Protein AF-V9QGU8-F1 (afdb_monomer_lite)

Structure (mmCIF, N/CA/C/O backbone):
data_AF-V9QGU8-F1
#
_entry.id   AF-V9QGU8-F1
#
loop_
_atom_site.group_PDB
_atom_site.id
_atom_site.type_symbol
_atom_site.label_atom_id
_atom_site.label_alt_id
_atom_site.label_comp_id
_atom_site.label_asym_id
_atom_site.label_entity_id
_atom_site.label_seq_id
_atom_site.pdbx_PDB_ins_code
_atom_site.Cartn_x
_atom_site.Cartn_y
_atom_site.Cartn_z
_atom_site.occupancy
_atom_site.B_iso_or_equiv
_atom_site.auth_seq_id
_atom_site.auth_comp_id
_atom_site.auth_asym_id
_atom_site.auth_atom_id
_atom_site.pdbx_PDB_model_num
ATOM 1 N N . MET A 1 1 ? 27.920 3.030 -13.526 1.00 93.81 1 MET A N 1
ATOM 2 C CA . MET A 1 1 ? 26.796 2.573 -12.673 1.00 93.81 1 MET A CA 1
ATOM 3 C C . MET A 1 1 ? 25.903 1.554 -13.378 1.00 93.81 1 MET A C 1
ATOM 5 O O . MET A 1 1 ? 25.750 0.477 -12.832 1.00 93.81 1 MET A O 1
ATOM 9 N N . ALA A 1 2 ? 25.379 1.822 -14.584 1.00 97.81 2 ALA A N 1
ATOM 10 C CA . ALA A 1 2 ? 24.439 0.921 -15.279 1.00 97.81 2 ALA A CA 1
ATOM 11 C C . ALA A 1 2 ? 24.881 -0.557 -15.369 1.00 97.81 2 ALA A C 1
ATOM 13 O O . ALA A 1 2 ? 24.090 -1.441 -15.065 1.00 97.81 2 ALA A O 1
ATOM 14 N N . ALA A 1 3 ? 26.149 -0.833 -15.703 1.00 98.00 3 ALA A N 1
ATOM 15 C CA . ALA A 1 3 ? 26.667 -2.204 -15.772 1.00 98.00 3 ALA A CA 1
ATOM 16 C C . ALA A 1 3 ? 26.534 -2.977 -14.444 1.00 98.00 3 ALA A C 1
ATOM 18 O O . ALA A 1 3 ? 26.223 -4.161 -14.465 1.00 98.00 3 ALA A O 1
ATOM 19 N N . LEU A 1 4 ? 26.692 -2.299 -13.299 1.00 98.50 4 LEU A N 1
ATOM 20 C CA . LEU A 1 4 ? 26.530 -2.900 -11.968 1.00 98.50 4 LEU A CA 1
ATOM 21 C C . LEU A 1 4 ? 25.063 -3.223 -11.644 1.00 98.50 4 LEU A C 1
ATOM 23 O O . LEU A 1 4 ? 24.795 -4.091 -10.825 1.00 98.50 4 LEU A O 1
ATOM 27 N N . LEU A 1 5 ? 24.115 -2.529 -12.282 1.00 98.31 5 LEU A N 1
ATOM 28 C CA . LEU A 1 5 ? 22.675 -2.687 -12.054 1.00 98.31 5 LEU A CA 1
ATOM 29 C C . LEU A 1 5 ? 21.995 -3.586 -13.094 1.00 98.31 5 LEU A C 1
ATOM 31 O O . LEU A 1 5 ? 20.795 -3.820 -12.993 1.00 98.31 5 LEU A O 1
ATOM 35 N N . LYS A 1 6 ? 22.741 -4.093 -14.086 1.00 98.19 6 LYS A N 1
ATOM 36 C CA . LYS A 1 6 ? 22.209 -4.888 -15.204 1.00 98.19 6 LYS A CA 1
ATOM 37 C C . LYS A 1 6 ? 21.316 -6.034 -14.727 1.00 98.19 6 LYS A C 1
ATOM 39 O O . LYS A 1 6 ? 20.219 -6.213 -15.247 1.00 98.19 6 LYS A O 1
ATOM 44 N N . ASP A 1 7 ? 21.800 -6.818 -13.769 1.00 98.38 7 ASP A N 1
ATOM 45 C CA . ASP A 1 7 ? 21.056 -7.972 -13.265 1.00 98.38 7 ASP A CA 1
ATOM 46 C C . ASP A 1 7 ? 20.055 -7.572 -12.180 1.00 98.38 7 ASP A C 1
ATOM 48 O O . ASP A 1 7 ? 18.951 -8.104 -12.155 1.00 98.38 7 ASP A O 1
ATOM 52 N N . ALA A 1 8 ? 20.392 -6.567 -11.367 1.00 98.38 8 ALA A N 1
ATOM 53 C CA . ALA A 1 8 ? 19.524 -6.045 -10.314 1.00 98.38 8 ALA A CA 1
ATOM 54 C C . ALA A 1 8 ? 18.240 -5.379 -10.836 1.00 98.38 8 ALA A C 1
ATOM 56 O O . ALA A 1 8 ? 17.294 -5.248 -10.074 1.00 98.38 8 ALA A O 1
ATOM 57 N N . LEU A 1 9 ? 18.200 -4.946 -12.103 1.00 98.06 9 LEU A N 1
ATOM 58 C CA . LEU A 1 9 ? 17.018 -4.331 -12.721 1.00 98.06 9 LEU A CA 1
ATOM 59 C C . LEU A 1 9 ? 15.924 -5.354 -13.093 1.00 98.06 9 LEU A C 1
ATOM 61 O O . LEU A 1 9 ? 14.803 -4.962 -13.428 1.00 98.06 9 LEU A O 1
ATOM 65 N N . LYS A 1 10 ? 16.247 -6.653 -13.086 1.00 98.44 10 LYS A N 1
ATOM 66 C CA . LYS A 1 10 ? 15.307 -7.726 -13.430 1.00 98.44 10 LYS A CA 1
ATOM 67 C C . LYS A 1 10 ? 14.388 -8.008 -12.227 1.00 98.44 10 LYS A C 1
ATOM 69 O O . LYS A 1 10 ? 14.904 -8.297 -11.149 1.00 98.44 10 LYS A O 1
ATOM 74 N N . PRO A 1 11 ? 13.048 -7.962 -12.380 1.00 98.44 11 PRO A N 1
ATOM 75 C CA . PRO A 1 11 ? 12.125 -8.312 -11.299 1.00 98.44 11 PRO A CA 1
ATOM 76 C C . PRO A 1 11 ? 12.343 -9.734 -10.763 1.00 98.44 11 PRO A C 1
ATOM 78 O O . PRO A 1 11 ? 12.525 -10.669 -11.540 1.00 98.44 11 PRO A O 1
ATOM 81 N N . ASN A 1 12 ? 12.286 -9.902 -9.439 1.00 98.62 12 ASN A N 1
ATOM 82 C CA . ASN A 1 12 ? 12.457 -11.204 -8.791 1.00 98.62 12 ASN A CA 1
ATOM 83 C C . ASN A 1 12 ? 11.100 -11.896 -8.649 1.00 98.62 12 ASN A C 1
ATOM 85 O O . ASN A 1 12 ? 10.227 -11.381 -7.947 1.00 98.62 12 ASN A O 1
ATOM 89 N N . LEU A 1 13 ? 10.929 -13.045 -9.305 1.00 98.38 13 LEU A N 1
ATOM 90 C CA . LEU A 1 13 ? 9.730 -13.873 -9.191 1.00 98.38 13 LEU A CA 1
ATOM 91 C C . LEU A 1 13 ? 9.826 -14.794 -7.971 1.00 98.38 13 LEU A C 1
ATOM 93 O O . LEU A 1 13 ? 10.798 -15.534 -7.816 1.00 98.38 13 LEU A O 1
ATOM 97 N N . VAL A 1 14 ? 8.790 -14.771 -7.143 1.00 98.50 14 VAL A N 1
ATOM 98 C CA . VAL A 1 14 ? 8.568 -15.678 -6.012 1.00 98.50 14 VAL A CA 1
ATOM 99 C C . VAL A 1 14 ? 7.100 -16.125 -6.003 1.00 98.50 14 VAL A C 1
ATOM 101 O O . VAL A 1 14 ? 6.359 -15.853 -6.949 1.00 98.50 14 VAL A O 1
ATOM 104 N N . GLN A 1 15 ? 6.665 -16.817 -4.949 1.00 98.31 15 GLN A N 1
ATOM 105 C CA . GLN A 1 15 ? 5.275 -17.241 -4.777 1.00 98.31 15 GLN A CA 1
ATOM 106 C C . GLN A 1 15 ? 4.774 -16.981 -3.352 1.00 98.31 15 GLN A C 1
ATOM 108 O O . GLN A 1 15 ? 5.568 -16.912 -2.411 1.00 98.31 15 GLN A O 1
ATOM 113 N N . THR A 1 16 ? 3.456 -16.848 -3.206 1.00 98.38 16 THR A N 1
ATOM 114 C CA . THR A 1 16 ? 2.769 -16.843 -1.903 1.00 98.38 16 THR A CA 1
ATOM 115 C C . THR A 1 16 ? 2.717 -18.255 -1.298 1.00 98.38 16 THR A C 1
ATOM 117 O O . THR A 1 16 ? 3.118 -19.226 -1.939 1.00 98.38 16 THR A O 1
ATOM 120 N N . LEU A 1 17 ? 2.182 -18.394 -0.076 1.00 98.62 17 LEU A N 1
ATOM 121 C CA . LEU A 1 17 ? 1.981 -19.703 0.568 1.00 98.62 17 LEU A CA 1
ATOM 122 C C . LEU A 1 17 ? 1.077 -20.649 -0.242 1.0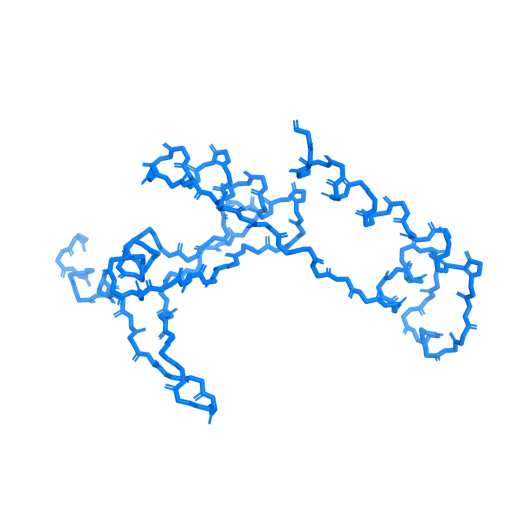0 98.62 17 LEU A C 1
ATOM 124 O O . LEU A 1 17 ? 1.190 -21.862 -0.101 1.00 98.62 17 LEU A O 1
ATOM 128 N N . GLU A 1 18 ? 0.210 -20.100 -1.095 1.00 98.31 18 GLU A N 1
ATOM 129 C CA . GLU A 1 18 ? -0.756 -20.846 -1.913 1.00 98.31 18 GLU A CA 1
ATOM 130 C C . GLU A 1 18 ? -0.310 -20.980 -3.380 1.00 98.31 18 GLU A C 1
ATOM 132 O O . GLU A 1 18 ? -1.091 -21.364 -4.245 1.00 98.31 18 GLU A O 1
ATOM 137 N N . GLY A 1 19 ? 0.950 -20.658 -3.691 1.00 97.31 19 GLY A N 1
ATOM 138 C CA . GLY A 1 19 ? 1.503 -20.811 -5.039 1.00 97.31 19 GLY A CA 1
ATOM 139 C C . GLY A 1 19 ? 1.179 -19.678 -6.016 1.00 97.31 19 GLY A C 1
ATOM 140 O O . GLY A 1 19 ? 1.644 -19.714 -7.154 1.00 97.31 19 GLY A O 1
ATOM 141 N N . THR A 1 20 ? 0.451 -18.639 -5.595 1.00 97.06 20 THR A N 1
ATOM 142 C CA . THR A 1 20 ? 0.205 -17.450 -6.431 1.00 97.06 20 THR A CA 1
ATOM 143 C C . THR A 1 20 ? 1.524 -16.730 -6.745 1.00 97.06 20 THR A C 1
ATOM 145 O O . THR A 1 20 ? 2.258 -16.415 -5.801 1.00 97.06 20 THR A O 1
ATOM 148 N N . PRO A 1 21 ? 1.837 -16.435 -8.021 1.00 97.38 21 PRO A N 1
ATOM 149 C CA . PRO A 1 21 ? 3.041 -15.698 -8.403 1.00 97.38 21 PRO A CA 1
ATOM 150 C C . PRO A 1 21 ? 3.103 -14.293 -7.788 1.00 97.38 21 PRO A C 1
ATOM 152 O O . PRO A 1 21 ? 2.100 -13.584 -7.750 1.00 97.38 21 PRO A O 1
ATOM 155 N N . ALA A 1 22 ? 4.290 -13.858 -7.359 1.00 98.19 22 ALA A N 1
ATOM 156 C CA . ALA A 1 22 ? 4.516 -12.510 -6.837 1.00 98.19 22 ALA A CA 1
ATOM 157 C C . ALA A 1 22 ? 5.875 -11.950 -7.278 1.00 98.19 22 ALA A C 1
ATOM 159 O O . ALA A 1 22 ? 6.887 -12.651 -7.248 1.00 98.19 22 ALA A O 1
ATOM 160 N N . PHE A 1 23 ? 5.916 -10.668 -7.649 1.00 98.56 23 PHE A N 1
ATOM 161 C CA . PHE A 1 23 ? 7.168 -9.957 -7.916 1.00 98.56 23 PHE A CA 1
ATOM 162 C C . PHE A 1 23 ? 7.597 -9.118 -6.710 1.00 98.56 23 PHE A C 1
ATOM 164 O O . PHE A 1 23 ? 6.835 -8.273 -6.244 1.00 98.56 23 PHE A O 1
ATOM 171 N N . ILE A 1 24 ? 8.849 -9.274 -6.269 1.00 98.69 24 ILE A N 1
ATOM 172 C CA . ILE A 1 24 ? 9.462 -8.429 -5.227 1.00 98.69 24 ILE A CA 1
ATOM 173 C C . ILE A 1 24 ? 10.619 -7.647 -5.844 1.00 98.69 24 ILE A C 1
ATOM 175 O O . ILE A 1 24 ? 11.672 -8.210 -6.155 1.00 98.69 24 ILE A O 1
ATOM 179 N N . HIS A 1 25 ? 10.432 -6.344 -6.063 1.00 98.75 25 HIS A N 1
ATOM 180 C CA . HIS A 1 25 ? 11.445 -5.540 -6.742 1.00 98.75 25 HIS A CA 1
ATOM 181 C C . HIS A 1 25 ? 11.299 -4.027 -6.512 1.00 98.75 25 HIS A C 1
ATOM 183 O O . HIS A 1 25 ? 10.242 -3.438 -6.746 1.00 98.75 25 HIS A O 1
ATOM 189 N N . GLY A 1 26 ? 12.407 -3.373 -6.161 1.00 98.25 26 GLY A N 1
ATOM 190 C CA . GLY A 1 26 ? 12.424 -1.980 -5.711 1.00 98.25 26 GLY A CA 1
ATOM 191 C C . GLY A 1 26 ? 12.107 -1.849 -4.218 1.00 98.25 26 GLY A C 1
ATOM 192 O O . GLY A 1 26 ? 11.745 -2.817 -3.559 1.00 98.25 26 GLY A O 1
ATOM 193 N N . GLY A 1 27 ? 12.283 -0.643 -3.686 1.00 97.88 27 GLY A N 1
ATOM 194 C CA . GLY A 1 27 ? 12.024 -0.337 -2.277 1.00 97.88 27 GLY A CA 1
ATOM 195 C C . GLY A 1 27 ? 12.485 1.066 -1.871 1.00 97.88 27 GLY A C 1
ATOM 196 O O . GLY A 1 27 ? 13.287 1.188 -0.947 1.00 97.88 27 GLY A O 1
ATOM 197 N N . PRO A 1 28 ? 12.072 2.133 -2.583 1.00 98.19 28 PRO A N 1
ATOM 198 C CA . PRO A 1 28 ? 12.371 3.493 -2.161 1.00 98.19 28 PRO A CA 1
ATOM 199 C C . PRO A 1 28 ? 11.539 3.873 -0.929 1.00 98.19 28 PRO A C 1
ATOM 201 O O . PRO A 1 28 ? 10.466 3.326 -0.683 1.00 98.19 28 PRO A O 1
ATOM 204 N N . PHE A 1 29 ? 11.996 4.876 -0.183 1.00 98.06 29 PHE A N 1
ATOM 205 C CA . PHE A 1 29 ? 11.190 5.465 0.885 1.00 98.06 29 PHE A CA 1
ATOM 206 C C . PHE A 1 29 ? 9.909 6.120 0.347 1.00 98.06 29 PHE A C 1
ATOM 208 O O . PHE A 1 29 ? 9.855 6.569 -0.796 1.00 98.06 29 PHE A O 1
ATOM 215 N N . ALA A 1 30 ? 8.892 6.224 1.201 1.00 97.69 30 ALA A N 1
ATOM 216 C CA . ALA A 1 30 ? 7.621 6.880 0.889 1.00 97.69 30 ALA A CA 1
ATOM 217 C C . ALA A 1 30 ? 7.534 8.332 1.410 1.00 97.69 30 ALA A C 1
ATOM 219 O O . ALA A 1 30 ? 6.565 9.034 1.135 1.00 97.69 30 ALA A O 1
ATOM 220 N N . ASN A 1 31 ? 8.547 8.817 2.145 1.00 95.56 31 ASN A N 1
ATOM 221 C CA . ASN A 1 31 ? 8.642 10.215 2.585 1.00 95.56 31 ASN A CA 1
ATOM 222 C C . ASN A 1 31 ? 9.454 11.060 1.584 1.00 95.56 31 ASN A C 1
ATOM 224 O O . ASN A 1 31 ? 8.886 11.944 0.951 1.00 95.56 31 ASN A O 1
ATOM 228 N N . ILE A 1 32 ? 10.736 10.737 1.377 1.00 97.81 32 ILE A N 1
ATOM 229 C CA . ILE A 1 32 ? 11.661 11.438 0.463 1.00 97.81 32 ILE A CA 1
ATOM 230 C C . ILE A 1 32 ? 11.630 10.909 -0.983 1.00 97.81 32 ILE A C 1
ATOM 232 O O . ILE A 1 32 ? 12.340 11.416 -1.845 1.00 97.81 32 ILE A O 1
ATOM 236 N N . ALA A 1 33 ? 10.842 9.866 -1.247 1.00 98.38 33 ALA A N 1
ATOM 237 C CA . ALA A 1 33 ? 10.593 9.311 -2.573 1.00 98.38 33 ALA A CA 1
ATOM 238 C C . ALA A 1 33 ? 9.130 8.823 -2.661 1.00 98.38 33 ALA A C 1
ATOM 240 O O . ALA A 1 33 ? 8.312 9.143 -1.795 1.00 98.38 33 ALA A O 1
ATOM 241 N N . HIS A 1 34 ? 8.784 8.098 -3.728 1.00 97.88 34 HIS A N 1
ATOM 242 C CA . HIS A 1 34 ? 7.399 7.744 -4.066 1.00 97.88 34 HIS A CA 1
ATOM 243 C C . HIS A 1 34 ? 6.898 6.428 -3.445 1.00 97.88 34 HIS A C 1
ATOM 245 O O . HIS A 1 34 ? 5.740 6.083 -3.627 1.00 97.88 34 HIS A O 1
ATOM 251 N N . GLY A 1 35 ? 7.738 5.677 -2.723 1.00 98.38 35 GLY A N 1
ATOM 252 C CA . GLY A 1 35 ? 7.271 4.563 -1.890 1.00 98.38 35 GLY A CA 1
ATOM 253 C C . GLY A 1 35 ? 6.642 3.365 -2.606 1.00 98.38 35 GLY A C 1
ATOM 254 O O . GLY A 1 35 ? 5.840 2.675 -1.987 1.00 98.38 35 GLY A O 1
ATOM 255 N N . CYS A 1 36 ? 6.959 3.121 -3.881 1.00 98.69 36 CYS A N 1
ATOM 256 C CA . CYS A 1 36 ? 6.374 2.028 -4.665 1.00 98.69 36 CYS A CA 1
ATOM 257 C C . CYS A 1 36 ? 7.430 1.012 -5.126 1.00 98.69 36 CYS A C 1
ATOM 259 O O . CYS A 1 36 ? 8.607 1.344 -5.292 1.00 98.69 36 CYS A O 1
ATOM 261 N N . ASN A 1 37 ? 6.995 -0.209 -5.444 1.00 98.75 37 ASN A N 1
ATOM 262 C CA . ASN A 1 37 ? 7.794 -1.158 -6.225 1.00 98.75 37 ASN A CA 1
ATOM 263 C C . ASN A 1 37 ? 8.086 -0.611 -7.640 1.00 98.75 37 ASN A C 1
ATOM 265 O O . ASN A 1 37 ? 7.432 0.325 -8.122 1.00 98.75 37 ASN A O 1
ATOM 269 N N . SER A 1 38 ? 9.049 -1.218 -8.342 1.00 98.69 38 SER A N 1
ATOM 270 C CA . SER A 1 38 ? 9.473 -0.699 -9.648 1.00 98.69 38 SER A CA 1
ATOM 271 C C . SER A 1 38 ? 8.367 -0.728 -10.710 1.00 98.69 38 SER A C 1
ATOM 273 O O . SER A 1 38 ? 7.503 -1.611 -10.750 1.00 98.69 38 SER A O 1
ATOM 275 N N . VAL A 1 39 ? 8.461 0.218 -11.648 1.00 98.56 39 VAL A N 1
ATOM 276 C CA . VAL A 1 39 ? 7.624 0.246 -12.855 1.00 98.56 39 VAL A CA 1
ATOM 277 C C . VAL A 1 39 ? 7.799 -1.032 -13.673 1.00 98.56 39 VAL A C 1
ATOM 279 O O . VAL A 1 39 ? 6.806 -1.603 -14.111 1.00 98.56 39 VAL A O 1
ATOM 282 N N . THR A 1 40 ? 9.034 -1.527 -13.820 1.00 98.19 40 THR A N 1
ATOM 283 C CA . THR A 1 40 ? 9.325 -2.767 -14.555 1.00 98.19 40 THR A CA 1
ATOM 284 C C . THR A 1 40 ? 8.539 -3.951 -14.000 1.00 98.19 40 THR A C 1
ATOM 286 O O . THR A 1 40 ? 7.931 -4.676 -14.775 1.00 98.19 40 THR A O 1
ATOM 289 N N . ALA A 1 41 ? 8.495 -4.125 -12.674 1.00 98.50 41 ALA A N 1
ATOM 290 C CA . ALA A 1 41 ? 7.759 -5.227 -12.057 1.00 98.50 41 ALA A CA 1
ATOM 291 C C . ALA A 1 41 ? 6.244 -5.078 -12.242 1.00 98.50 41 ALA A C 1
ATOM 293 O O . ALA A 1 41 ? 5.572 -6.051 -12.562 1.00 98.50 41 ALA A O 1
ATOM 294 N N . THR A 1 42 ? 5.718 -3.856 -12.102 1.00 98.31 42 THR A N 1
ATOM 295 C CA . THR A 1 42 ? 4.279 -3.587 -12.270 1.00 98.31 42 THR A CA 1
ATOM 296 C C . THR A 1 42 ? 3.831 -3.846 -13.712 1.00 98.31 42 THR A C 1
ATOM 298 O O . THR A 1 42 ? 2.881 -4.588 -13.933 1.00 98.31 42 THR A O 1
ATOM 301 N N . LYS A 1 43 ? 4.558 -3.320 -14.709 1.00 97.69 43 LYS A N 1
ATOM 302 C CA . LYS A 1 43 ? 4.248 -3.556 -16.130 1.00 97.69 43 LYS A CA 1
ATOM 303 C C . LYS A 1 43 ? 4.433 -5.013 -16.536 1.00 97.69 43 LYS A C 1
ATOM 305 O O . LYS A 1 43 ? 3.631 -5.537 -17.299 1.00 97.69 43 LYS A O 1
ATOM 310 N N . MET A 1 44 ? 5.475 -5.670 -16.025 1.00 97.62 44 MET A N 1
ATOM 311 C CA . MET A 1 44 ? 5.697 -7.092 -16.272 1.00 97.62 44 MET A CA 1
ATOM 312 C C . MET A 1 44 ? 4.541 -7.925 -15.709 1.00 97.62 44 MET A C 1
ATOM 314 O O . MET A 1 44 ? 4.029 -8.789 -16.411 1.00 97.62 44 MET A O 1
ATOM 318 N N . ALA A 1 45 ? 4.076 -7.620 -14.493 1.00 97.69 45 ALA A N 1
ATOM 319 C CA . ALA A 1 45 ? 2.890 -8.250 -13.928 1.00 97.69 45 ALA A CA 1
ATOM 320 C C . ALA A 1 45 ? 1.656 -8.021 -14.809 1.00 97.69 45 ALA A C 1
ATOM 322 O O . ALA A 1 45 ? 0.987 -8.987 -15.135 1.00 97.69 45 ALA A O 1
ATOM 323 N N . MET A 1 46 ? 1.393 -6.789 -15.261 1.00 96.81 46 MET A N 1
ATOM 324 C CA . MET A 1 46 ? 0.224 -6.487 -16.107 1.00 96.81 46 MET A CA 1
ATOM 325 C C . MET A 1 46 ? 0.270 -7.180 -17.470 1.00 96.81 46 MET A C 1
ATOM 327 O O . MET A 1 46 ? -0.768 -7.464 -18.048 1.00 96.81 46 MET A O 1
ATOM 331 N N . HIS A 1 47 ? 1.467 -7.446 -17.994 1.00 96.06 47 HIS A N 1
ATOM 332 C CA . HIS A 1 47 ? 1.628 -8.153 -19.259 1.00 96.06 47 HIS A CA 1
ATOM 333 C C . HIS A 1 47 ? 1.402 -9.667 -19.135 1.00 96.06 47 HIS A C 1
ATOM 335 O O . HIS A 1 47 ? 0.903 -10.284 -20.072 1.00 96.06 47 HIS A O 1
ATOM 341 N N . PHE A 1 48 ? 1.810 -10.272 -18.013 1.00 95.56 48 PHE A N 1
ATOM 342 C CA . PHE A 1 48 ? 1.735 -11.725 -17.809 1.00 95.56 48 PHE A CA 1
ATOM 343 C C . PHE A 1 48 ? 0.515 -12.187 -17.009 1.00 95.56 48 PHE A C 1
ATOM 345 O O . PHE A 1 48 ? 0.126 -13.347 -17.131 1.00 95.56 48 PHE A O 1
ATOM 352 N N . ALA A 1 49 ? -0.060 -11.331 -16.166 1.00 88.81 49 ALA A N 1
ATOM 353 C CA . ALA A 1 49 ? -1.276 -11.645 -15.432 1.00 88.81 49 ALA A CA 1
ATOM 354 C C . ALA A 1 49 ? -2.460 -11.709 -16.402 1.00 88.81 49 ALA A C 1
ATOM 356 O O . ALA A 1 49 ? -2.609 -10.845 -17.262 1.00 88.81 49 ALA A O 1
ATOM 357 N N . SER A 1 50 ? -3.300 -12.734 -16.257 1.00 74.62 50 SER A N 1
ATOM 358 C CA . SER A 1 50 ? -4.492 -12.916 -17.088 1.00 74.62 50 SER A CA 1
ATOM 359 C C . SER A 1 50 ? -5.619 -11.948 -16.730 1.00 74.62 50 SER A C 1
ATOM 361 O O . SER A 1 50 ? -6.339 -11.524 -17.626 1.00 74.62 50 SER A O 1
ATOM 363 N N . ASP A 1 51 ? -5.750 -11.586 -15.446 1.00 93.12 51 ASP A N 1
ATOM 364 C CA . ASP A 1 51 ? -6.949 -10.898 -14.947 1.00 93.12 51 ASP A CA 1
ATOM 365 C C . ASP A 1 51 ? -6.632 -9.680 -14.070 1.00 93.12 51 ASP A C 1
ATOM 367 O O . ASP A 1 51 ? -7.111 -8.583 -14.341 1.00 93.12 51 ASP A O 1
ATOM 371 N N . PHE A 1 52 ? -5.815 -9.844 -13.023 1.00 96.62 52 PHE A N 1
ATOM 372 C CA . PHE A 1 52 ? -5.578 -8.786 -12.037 1.00 96.62 52 PHE A CA 1
ATOM 373 C C . PHE A 1 52 ? -4.121 -8.706 -11.590 1.00 96.62 52 PHE A C 1
ATOM 375 O O . PHE A 1 52 ? -3.439 -9.717 -11.412 1.00 96.62 52 PHE A O 1
ATOM 382 N N . VAL A 1 53 ? -3.680 -7.478 -11.316 1.00 98.00 53 VAL A N 1
ATOM 383 C CA . VAL A 1 53 ? -2.412 -7.179 -10.649 1.00 98.00 53 VAL A CA 1
ATOM 384 C C . VAL A 1 53 ? -2.701 -6.359 -9.406 1.00 98.00 53 VAL A C 1
ATOM 386 O O . VAL A 1 53 ? -3.255 -5.267 -9.489 1.00 98.00 53 VAL A O 1
ATOM 389 N N . VAL A 1 54 ? -2.278 -6.867 -8.251 1.00 98.25 54 VAL A N 1
ATOM 390 C CA . VAL A 1 54 ? -2.337 -6.129 -6.987 1.00 98.25 54 VAL A CA 1
ATOM 391 C C . VAL A 1 54 ? -0.952 -5.574 -6.678 1.00 98.25 54 VAL A C 1
ATOM 393 O O . VAL A 1 54 ? 0.047 -6.291 -6.727 1.00 98.25 54 VAL A O 1
ATOM 396 N N . THR A 1 55 ? -0.890 -4.283 -6.364 1.00 98.56 55 THR A N 1
ATOM 397 C CA . THR A 1 55 ? 0.320 -3.588 -5.914 1.00 98.56 55 THR A CA 1
ATOM 398 C C . THR A 1 55 ? -0.033 -2.644 -4.771 1.00 98.56 55 THR A C 1
ATOM 400 O O . THR A 1 55 ? -1.197 -2.305 -4.575 1.00 98.56 55 THR A O 1
ATOM 403 N N . GLU A 1 56 ? 0.975 -2.196 -4.032 1.00 98.81 56 GLU A N 1
ATOM 404 C CA . GLU A 1 56 ? 0.818 -1.281 -2.903 1.00 98.81 56 GLU A CA 1
ATOM 405 C C . GLU A 1 56 ? 1.780 -0.087 -2.992 1.00 98.81 56 GLU A C 1
ATOM 407 O O . GLU A 1 56 ? 2.712 -0.066 -3.807 1.00 98.81 56 GLU A O 1
ATOM 412 N N . ALA A 1 57 ? 1.540 0.904 -2.134 1.00 98.50 57 ALA A N 1
ATOM 413 C CA . ALA A 1 57 ? 2.415 2.042 -1.895 1.00 98.50 57 ALA A CA 1
ATOM 414 C C . ALA A 1 57 ? 2.571 2.257 -0.381 1.00 98.50 57 ALA A C 1
ATOM 416 O O . ALA A 1 57 ? 1.648 1.991 0.387 1.00 98.50 57 ALA A O 1
ATOM 417 N N . GLY A 1 58 ? 3.748 2.710 0.053 1.00 97.75 58 GLY A N 1
ATOM 418 C CA . GL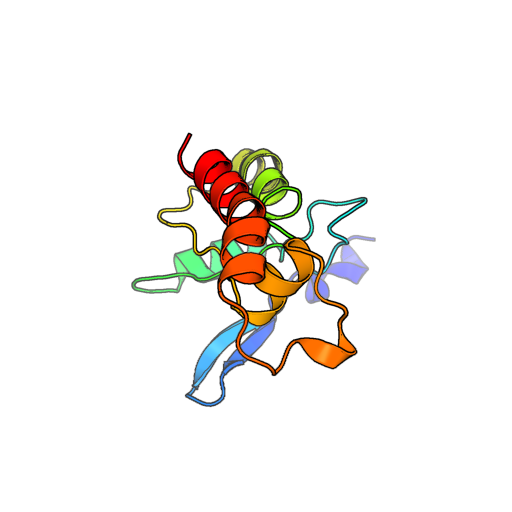Y A 1 58 ? 4.064 2.865 1.476 1.00 97.75 58 GLY A CA 1
ATOM 419 C C . GLY A 1 58 ? 3.330 4.023 2.168 1.00 97.75 58 GLY A C 1
ATOM 420 O O . GLY A 1 58 ? 3.017 5.030 1.542 1.00 97.75 58 GLY A O 1
ATOM 421 N N . PHE A 1 59 ? 3.162 3.913 3.491 1.00 98.06 59 PHE A N 1
ATOM 422 C CA . PHE A 1 59 ? 2.353 4.811 4.339 1.00 98.06 59 PHE A CA 1
ATOM 423 C C . PHE A 1 59 ? 0.849 4.789 3.996 1.00 98.06 59 PHE A C 1
ATOM 425 O O . PHE A 1 59 ? 0.343 3.773 3.530 1.00 98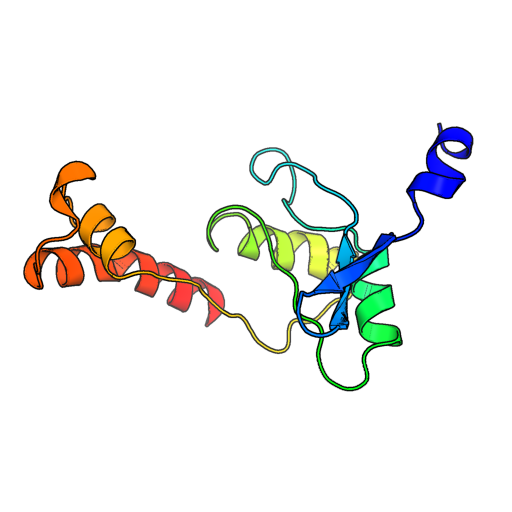.06 59 PHE A O 1
ATOM 432 N N . GLY A 1 60 ? 0.109 5.846 4.351 1.00 97.75 60 GLY A N 1
ATOM 433 C CA . GLY A 1 60 ? -1.318 5.993 4.065 1.00 97.75 60 GLY A CA 1
ATOM 434 C C . GLY A 1 60 ? -1.585 6.546 2.664 1.00 97.75 60 GLY A C 1
ATOM 435 O O . GLY A 1 60 ? -0.663 6.888 1.919 1.00 97.75 60 GLY A O 1
ATOM 436 N N . ALA A 1 61 ? -2.864 6.658 2.297 1.00 98.19 61 ALA A N 1
ATOM 437 C CA . ALA A 1 61 ? -3.264 7.167 0.983 1.00 98.19 61 ALA A CA 1
ATOM 438 C C . ALA A 1 61 ? -2.917 8.656 0.770 1.00 98.19 61 ALA A C 1
ATOM 440 O O . ALA A 1 61 ? -2.783 9.103 -0.363 1.00 98.19 61 ALA A O 1
ATOM 441 N N . ASP A 1 62 ? -2.715 9.403 1.854 1.00 97.88 62 ASP A N 1
ATOM 442 C CA . ASP A 1 62 ? -2.234 10.788 1.871 1.00 97.88 62 ASP A CA 1
ATOM 443 C C . ASP A 1 62 ? -0.777 10.958 1.409 1.00 97.88 62 ASP A C 1
ATOM 445 O O . ASP A 1 62 ? -0.373 12.069 1.081 1.00 97.88 62 ASP A O 1
ATOM 449 N N . LEU A 1 63 ? 0.012 9.879 1.385 1.00 98.44 63 LEU A N 1
ATOM 450 C CA . LEU A 1 63 ? 1.405 9.898 0.929 1.00 98.44 63 LEU A CA 1
ATOM 451 C C . LEU A 1 63 ? 1.667 8.866 -0.164 1.00 98.44 63 LEU A C 1
ATOM 453 O O . LEU A 1 63 ? 2.167 9.204 -1.232 1.00 98.44 63 LEU A O 1
ATOM 457 N N . GLY A 1 64 ? 1.385 7.594 0.109 1.00 98.38 64 GLY A N 1
ATOM 458 C CA . GLY A 1 64 ? 1.689 6.499 -0.804 1.00 98.38 64 GLY A CA 1
ATOM 459 C C . GLY A 1 64 ? 0.815 6.533 -2.047 1.00 98.38 64 GLY A C 1
ATOM 460 O O . GLY A 1 64 ? 1.335 6.518 -3.160 1.00 98.38 64 GLY A O 1
ATOM 461 N N . ALA A 1 65 ? -0.506 6.589 -1.860 1.00 98.44 65 ALA A N 1
ATOM 462 C CA . ALA A 1 65 ? -1.447 6.554 -2.979 1.00 98.44 65 ALA A CA 1
ATOM 463 C C . ALA A 1 65 ? -1.368 7.825 -3.838 1.00 98.44 65 ALA A C 1
ATOM 465 O O . ALA A 1 65 ? -1.301 7.701 -5.058 1.00 98.44 65 ALA A O 1
ATOM 466 N N . GLU A 1 66 ? -1.272 9.010 -3.221 1.00 98.56 66 GLU A N 1
ATOM 467 C CA . GLU A 1 66 ? -1.017 10.277 -3.931 1.00 98.56 66 GLU A CA 1
ATOM 468 C C . GLU A 1 66 ? 0.214 10.155 -4.838 1.00 98.56 66 GLU A C 1
ATOM 470 O O . GLU A 1 66 ? 0.101 10.276 -6.053 1.00 98.56 66 GLU A O 1
ATOM 475 N N . LYS A 1 67 ? 1.370 9.748 -4.300 1.00 98.69 67 LYS A N 1
ATOM 476 C CA . LYS A 1 67 ? 2.595 9.590 -5.105 1.00 98.69 67 LYS A CA 1
ATOM 477 C C . LYS A 1 67 ? 2.501 8.456 -6.125 1.00 98.69 67 LYS A C 1
ATOM 479 O O . LYS A 1 67 ? 3.127 8.531 -7.187 1.00 98.69 67 LYS A O 1
ATOM 484 N N . PHE A 1 68 ? 1.749 7.394 -5.839 1.00 98.69 68 PHE A N 1
ATOM 485 C CA . PHE A 1 68 ? 1.499 6.337 -6.815 1.00 98.69 68 PHE A CA 1
ATOM 486 C C . PHE A 1 68 ? 0.747 6.896 -8.030 1.00 98.69 68 PHE A C 1
ATOM 488 O O . PHE A 1 68 ? 1.135 6.612 -9.162 1.00 98.69 68 PHE A O 1
ATOM 495 N N . ILE A 1 69 ? -0.281 7.713 -7.816 1.00 98.19 69 ILE A N 1
ATOM 496 C CA . ILE A 1 69 ? -1.117 8.283 -8.881 1.00 98.19 69 ILE A CA 1
ATOM 497 C C . ILE A 1 69 ? -0.385 9.450 -9.568 1.00 98.19 69 ILE A C 1
ATOM 499 O O . ILE A 1 69 ? -0.104 9.403 -10.769 1.00 98.19 69 ILE A O 1
ATOM 503 N N . ASP A 1 70 ? 0.047 10.447 -8.805 1.00 98.38 70 ASP A N 1
ATOM 504 C CA . ASP A 1 70 ? 0.576 11.704 -9.338 1.00 98.38 70 ASP A CA 1
ATOM 505 C C . ASP A 1 70 ? 2.024 11.600 -9.839 1.00 98.38 70 ASP A C 1
ATOM 507 O O . ASP A 1 70 ? 2.473 12.404 -10.666 1.00 98.38 70 ASP A O 1
ATOM 511 N N . ILE A 1 71 ? 2.789 10.592 -9.402 1.00 98.69 71 ILE A N 1
ATOM 512 C CA . ILE A 1 71 ? 4.159 10.355 -9.884 1.00 98.69 71 ILE A CA 1
ATOM 513 C C . ILE A 1 71 ? 4.222 9.087 -10.727 1.00 98.69 71 ILE A C 1
ATOM 515 O O . ILE A 1 71 ? 4.517 9.168 -11.921 1.00 98.69 71 ILE A O 1
ATOM 519 N N . LYS A 1 72 ? 3.976 7.915 -10.131 1.00 98.69 72 LYS A N 1
ATOM 520 C CA . LYS A 1 72 ? 4.226 6.636 -10.813 1.00 98.69 72 LYS A CA 1
ATOM 521 C C . LYS A 1 72 ? 3.279 6.426 -11.996 1.00 98.69 72 LYS A C 1
ATOM 523 O O . LYS A 1 72 ? 3.776 6.121 -13.075 1.00 98.69 72 LYS A O 1
ATOM 528 N N . CYS A 1 73 ? 1.971 6.623 -11.838 1.00 98.44 73 CYS A N 1
ATOM 529 C CA . CYS A 1 73 ? 1.002 6.428 -12.920 1.00 98.44 73 CYS A CA 1
ATOM 530 C C . CYS A 1 73 ? 1.236 7.408 -14.066 1.00 98.44 73 CYS A C 1
ATOM 532 O O . CYS A 1 73 ? 1.397 6.975 -15.205 1.00 98.44 73 CYS A O 1
ATOM 534 N N . ARG A 1 74 ? 1.395 8.700 -13.756 1.00 98.06 74 ARG A N 1
ATOM 535 C CA . ARG A 1 74 ? 1.725 9.727 -14.756 1.00 98.06 74 ARG A CA 1
ATOM 536 C C . ARG A 1 74 ? 3.016 9.427 -15.527 1.00 98.06 74 ARG A C 1
ATOM 538 O O . ARG A 1 74 ? 3.059 9.628 -16.735 1.00 98.06 74 ARG A O 1
ATOM 545 N N . MET A 1 75 ? 4.080 8.977 -14.856 1.00 98.44 75 MET A N 1
ATOM 546 C CA . MET A 1 75 ? 5.367 8.697 -15.517 1.00 98.44 75 MET A CA 1
ATOM 547 C C . MET A 1 75 ? 5.389 7.362 -16.265 1.00 98.44 75 MET A C 1
ATOM 549 O O . MET A 1 75 ? 6.167 7.200 -17.205 1.00 98.44 75 MET A O 1
ATOM 553 N N . ALA A 1 76 ? 4.601 6.387 -15.815 1.00 97.56 76 ALA A N 1
ATOM 554 C CA . ALA A 1 76 ? 4.625 5.031 -16.340 1.00 97.56 76 ALA A CA 1
ATOM 555 C C . ALA A 1 76 ? 3.438 4.699 -17.245 1.00 97.56 76 ALA A C 1
ATOM 557 O O . ALA A 1 76 ? 3.428 3.587 -17.767 1.00 97.56 76 ALA A O 1
ATOM 558 N N . ASP A 1 77 ? 2.498 5.620 -17.457 1.00 97.31 77 ASP A N 1
ATOM 559 C CA . ASP A 1 77 ? 1.273 5.379 -18.226 1.00 97.31 77 ASP A CA 1
ATOM 560 C C . ASP A 1 77 ? 0.502 4.172 -17.660 1.00 97.31 77 ASP A C 1
ATOM 562 O O . ASP A 1 77 ? 0.305 3.150 -18.315 1.00 97.31 77 ASP A O 1
ATOM 5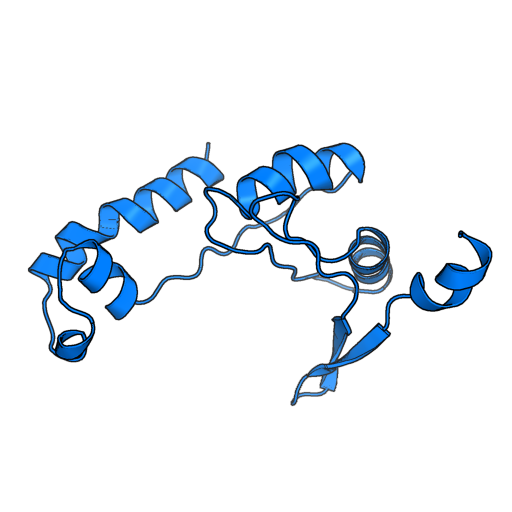66 N N . LEU A 1 78 ? 0.202 4.247 -16.359 1.00 97.69 78 LEU A N 1
ATOM 567 C CA . LEU A 1 78 ? -0.590 3.250 -15.636 1.00 97.69 78 LEU A CA 1
ATOM 568 C C . LEU A 1 78 ? -1.922 3.873 -15.230 1.00 97.69 78 LEU A C 1
ATOM 570 O O . LEU A 1 78 ? -1.963 5.037 -14.841 1.00 97.69 78 LEU A O 1
ATOM 574 N N . GLN A 1 79 ? -2.983 3.075 -15.247 1.00 97.44 79 GLN A N 1
ATOM 575 C CA . GLN A 1 79 ? -4.307 3.482 -14.800 1.00 97.44 79 GLN A CA 1
ATOM 576 C C . GLN A 1 79 ? -4.830 2.434 -13.809 1.00 97.44 79 GLN A C 1
ATOM 578 O O . GLN A 1 79 ? -5.066 1.301 -14.216 1.00 97.44 79 GLN A O 1
ATOM 583 N N . PRO A 1 80 ? -4.951 2.757 -12.509 1.00 97.69 80 PRO A N 1
ATOM 584 C CA . PRO A 1 80 ? -5.553 1.848 -11.538 1.00 97.69 80 PRO A CA 1
ATOM 585 C C . PRO A 1 80 ? -7.050 1.673 -11.811 1.00 97.69 80 PRO A C 1
ATOM 587 O O . PRO A 1 80 ? -7.779 2.661 -11.853 1.00 97.69 80 PRO A O 1
ATOM 590 N N . ASP A 1 81 ? -7.515 0.430 -11.938 1.00 97.88 81 ASP A N 1
ATOM 591 C CA . ASP A 1 81 ? -8.945 0.126 -12.115 1.00 97.88 81 ASP A CA 1
ATOM 592 C C . ASP A 1 81 ? -9.734 0.172 -10.796 1.00 97.88 81 ASP A C 1
ATOM 594 O O . ASP A 1 81 ? -10.945 0.392 -10.784 1.00 97.88 81 ASP A O 1
ATOM 598 N N . ALA A 1 82 ? -9.053 -0.050 -9.669 1.00 98.12 82 ALA A N 1
ATOM 599 C CA . ALA A 1 82 ? -9.629 -0.015 -8.330 1.00 98.12 82 ALA A CA 1
ATOM 600 C C . ALA A 1 82 ? -8.560 0.311 -7.278 1.00 98.12 82 ALA A C 1
ATOM 602 O O . ALA A 1 82 ? -7.367 0.074 -7.480 1.00 98.12 82 ALA A O 1
ATOM 603 N N . VAL A 1 83 ? -9.000 0.807 -6.120 1.00 98.50 83 VAL A N 1
ATOM 604 C CA . VAL A 1 83 ? -8.141 1.090 -4.962 1.00 98.50 83 VAL A CA 1
ATOM 605 C C . VAL A 1 83 ? -8.716 0.412 -3.722 1.00 98.50 83 VAL A C 1
ATOM 607 O O . VAL A 1 83 ? -9.911 0.505 -3.448 1.00 98.50 83 VAL A O 1
ATOM 610 N N . ILE A 1 84 ? -7.853 -0.253 -2.951 1.00 98.62 84 ILE A N 1
ATOM 611 C CA . ILE A 1 84 ? -8.207 -0.886 -1.675 1.00 98.62 84 ILE A CA 1
ATOM 612 C C . ILE A 1 84 ? -7.567 -0.078 -0.544 1.00 98.62 84 ILE A C 1
ATOM 614 O O . ILE A 1 84 ? -6.344 -0.025 -0.431 1.00 98.62 84 ILE A O 1
ATOM 618 N N . ILE A 1 85 ? -8.389 0.527 0.317 1.00 98.56 85 ILE A N 1
ATOM 619 C CA . ILE A 1 85 ? -7.921 1.225 1.522 1.00 98.56 85 ILE A CA 1
ATOM 620 C C . ILE A 1 85 ? -8.043 0.274 2.712 1.00 98.56 85 ILE A C 1
ATOM 622 O O . ILE A 1 85 ? -9.142 -0.071 3.147 1.00 98.56 85 ILE A O 1
ATOM 626 N N . VAL A 1 86 ? -6.902 -0.151 3.250 1.00 98.69 86 VAL A N 1
ATOM 627 C CA . VAL A 1 86 ? -6.857 -1.042 4.413 1.00 98.69 86 VAL A CA 1
ATOM 628 C C . VAL A 1 86 ? -7.116 -0.246 5.692 1.00 98.69 86 VAL A C 1
ATOM 630 O O . VAL A 1 86 ? -6.462 0.760 5.957 1.00 98.69 86 VAL A O 1
ATOM 633 N N . ALA A 1 87 ? -8.033 -0.734 6.528 1.00 98.50 87 ALA A N 1
ATOM 634 C CA . ALA A 1 87 ? -8.329 -0.163 7.838 1.00 98.50 87 ALA A CA 1
ATOM 635 C C . ALA A 1 87 ? -8.527 -1.261 8.891 1.00 98.50 87 ALA A C 1
ATOM 637 O O . ALA A 1 87 ? -8.864 -2.401 8.576 1.00 98.50 87 ALA A O 1
ATOM 638 N N . THR A 1 88 ? -8.338 -0.916 10.168 1.00 98.62 88 THR A N 1
ATOM 639 C CA . THR A 1 88 ? -8.638 -1.818 11.291 1.00 98.62 88 THR A CA 1
ATOM 640 C C . THR A 1 88 ? -9.375 -1.076 12.398 1.00 98.62 88 THR A C 1
ATOM 642 O O . THR A 1 88 ? -9.089 0.091 12.669 1.00 98.62 88 THR A O 1
ATOM 645 N N . VAL A 1 89 ? -10.267 -1.773 13.109 1.00 98.56 89 VAL A N 1
ATOM 646 C CA . VAL A 1 89 ? -11.023 -1.209 14.244 1.00 98.56 89 VAL A CA 1
ATOM 647 C C . VAL A 1 89 ? -10.089 -0.617 15.308 1.00 98.56 89 VAL A C 1
ATOM 649 O O . VAL A 1 89 ? -10.365 0.441 15.865 1.00 98.56 89 VAL A O 1
ATOM 652 N N . ARG A 1 90 ? -8.942 -1.259 15.572 1.00 98.56 90 ARG A N 1
ATOM 653 C CA . ARG A 1 90 ? -7.944 -0.750 16.528 1.00 98.56 90 ARG A CA 1
ATOM 654 C C . ARG A 1 90 ? -7.275 0.537 16.042 1.00 98.56 90 ARG A C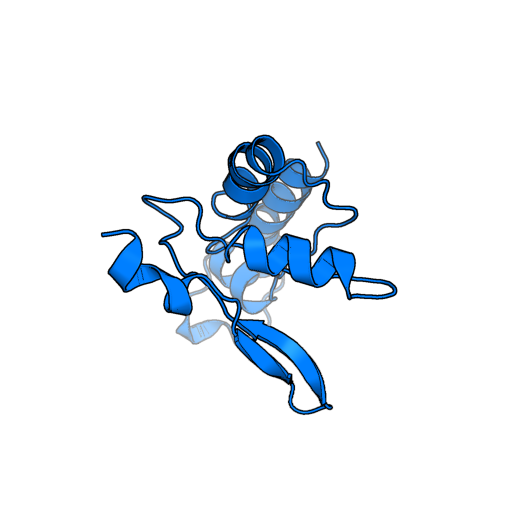 1
ATOM 656 O O . ARG A 1 90 ? -7.129 1.457 16.835 1.00 98.56 90 ARG A O 1
ATOM 663 N N . ALA A 1 91 ? -6.899 0.626 14.765 1.00 98.62 91 ALA A N 1
ATOM 664 C CA . ALA A 1 91 ? -6.304 1.846 14.218 1.00 98.62 91 ALA A CA 1
ATOM 665 C C . ALA A 1 91 ? -7.292 3.022 14.242 1.00 98.62 91 ALA A C 1
ATOM 667 O O . ALA A 1 91 ? -6.907 4.140 14.569 1.00 98.62 91 ALA A O 1
ATOM 668 N N . LEU A 1 92 ? -8.573 2.774 13.964 1.00 98.75 92 LEU A N 1
ATOM 669 C CA . LEU A 1 92 ? -9.596 3.816 14.049 1.00 98.75 92 LEU A CA 1
ATOM 670 C C . LEU A 1 92 ? -9.804 4.276 15.496 1.00 98.75 92 LEU A C 1
ATOM 672 O O . LEU A 1 92 ? -9.693 5.465 15.762 1.00 98.75 92 LEU A O 1
ATOM 676 N N . LYS A 1 93 ? -9.956 3.366 16.467 1.00 98.81 93 LYS A N 1
ATOM 677 C CA . LYS A 1 93 ? -10.023 3.757 17.891 1.00 98.81 93 LYS A CA 1
ATOM 678 C C . LYS A 1 93 ? -8.793 4.542 18.360 1.00 98.81 93 LYS A C 1
ATOM 680 O O . LYS A 1 93 ? -8.929 5.464 19.158 1.00 98.81 93 LYS A O 1
ATOM 685 N N . TYR A 1 94 ? -7.606 4.198 17.856 1.00 98.75 94 TYR A N 1
ATOM 686 C CA . TYR A 1 94 ? -6.378 4.946 18.133 1.00 98.75 94 TYR A CA 1
ATOM 687 C C . TYR A 1 94 ? -6.442 6.377 17.582 1.00 98.75 94 TYR A C 1
ATOM 689 O O . TYR A 1 94 ? -6.134 7.319 18.305 1.00 98.75 94 TYR A O 1
ATOM 697 N N . ASN A 1 95 ? -6.915 6.559 16.343 1.00 98.62 95 ASN A N 1
ATOM 698 C CA . ASN A 1 95 ? -7.181 7.890 15.782 1.00 98.62 95 ASN A CA 1
ATOM 699 C C . ASN A 1 95 ? -8.255 8.657 16.577 1.00 98.62 95 ASN A C 1
ATOM 701 O O . ASN A 1 95 ? -8.185 9.877 16.672 1.00 98.62 95 ASN A O 1
ATOM 705 N N . GLY A 1 96 ? -9.204 7.949 17.196 1.00 98.38 96 GLY A N 1
ATOM 706 C CA . GLY A 1 96 ? -10.178 8.510 18.137 1.00 98.38 96 GLY A CA 1
ATOM 707 C C . GLY A 1 96 ? -9.628 8.827 19.535 1.00 98.38 96 GLY A C 1
ATOM 708 O O . GLY A 1 96 ? -10.394 9.259 20.396 1.00 98.38 96 GLY A O 1
ATOM 709 N N . GLY A 1 97 ? -8.329 8.614 19.777 1.00 98.44 97 GLY A N 1
ATOM 710 C CA . GLY A 1 97 ? -7.631 8.991 21.010 1.00 98.44 97 GLY A CA 1
ATOM 711 C C . GLY A 1 97 ? -7.385 7.860 22.014 1.00 98.44 97 GLY A C 1
ATOM 712 O O . GLY A 1 97 ? -6.843 8.126 23.085 1.00 98.44 97 GLY A O 1
ATOM 713 N N . VAL A 1 98 ? -7.745 6.607 21.709 1.00 98.50 98 VAL A N 1
ATOM 714 C CA . VAL A 1 98 ? -7.502 5.483 22.634 1.00 98.50 98 VAL A CA 1
ATOM 715 C C . VAL A 1 98 ? -6.007 5.140 22.678 1.00 98.50 98 VAL A C 1
ATOM 717 O O . VAL A 1 98 ? -5.415 4.866 21.628 1.00 98.50 98 VAL A O 1
ATOM 720 N N . PRO A 1 99 ? -5.378 5.079 23.867 1.00 98.12 99 PRO A N 1
ATOM 721 C CA . PRO A 1 99 ? -3.983 4.675 23.995 1.00 98.12 99 PRO A CA 1
ATOM 722 C C . PRO A 1 99 ? -3.731 3.269 23.444 1.00 98.12 99 PRO A C 1
ATOM 724 O O . PRO A 1 99 ? -4.552 2.363 23.582 1.00 98.12 99 PRO A O 1
ATOM 727 N N . LYS A 1 100 ? -2.539 3.042 22.881 1.00 97.25 100 LYS A N 1
ATOM 728 C CA . LYS A 1 100 ? -2.164 1.764 22.245 1.00 97.25 100 LYS A CA 1
ATOM 729 C C . LYS A 1 100 ? -2.387 0.534 23.139 1.00 97.25 100 LYS A C 1
ATOM 731 O O . LYS A 1 100 ? -2.733 -0.529 22.628 1.00 97.25 100 LYS A O 1
ATOM 736 N N . ALA A 1 101 ? -2.188 0.677 24.449 1.00 97.75 101 ALA A N 1
ATOM 737 C CA . ALA A 1 101 ? -2.347 -0.404 25.421 1.00 97.75 101 ALA A CA 1
ATOM 738 C C . ALA A 1 101 ? -3.811 -0.843 25.628 1.00 97.75 101 ALA A C 1
ATOM 740 O O . ALA A 1 101 ? -4.049 -1.958 26.081 1.00 97.75 101 ALA A O 1
ATOM 741 N N . GLU A 1 102 ? -4.787 -0.010 25.260 1.00 96.94 102 GLU A N 1
ATOM 742 C CA . GLU A 1 102 ? -6.209 -0.203 25.586 1.00 96.94 102 GLU A CA 1
ATOM 743 C C . GLU A 1 102 ? -7.070 -0.555 24.360 1.00 96.94 102 GLU A C 1
ATOM 745 O O . GLU A 1 102 ? -8.287 -0.714 24.448 1.00 96.94 102 GLU A O 1
ATOM 750 N N . LEU A 1 103 ? -6.446 -0.746 23.193 1.00 98.12 103 LEU A N 1
ATOM 751 C CA . LEU A 1 103 ? -7.141 -0.943 21.916 1.00 98.12 103 LEU A CA 1
ATOM 752 C C . LEU A 1 103 ? -7.938 -2.252 21.804 1.00 98.12 103 LEU A C 1
ATOM 754 O O . LEU A 1 103 ? -8.699 -2.406 20.846 1.00 98.12 103 LEU A O 1
ATOM 758 N N . ASN A 1 104 ? -7.783 -3.198 22.729 1.00 98.00 104 ASN A N 1
ATOM 759 C CA . ASN A 1 104 ? -8.488 -4.483 22.673 1.00 98.00 104 ASN A CA 1
ATOM 760 C C . ASN A 1 104 ? -9.907 -4.417 23.256 1.00 98.00 104 ASN A C 1
ATOM 762 O O . ASN A 1 104 ? -10.731 -5.257 22.908 1.00 98.00 104 ASN A O 1
ATOM 766 N N . ASN A 1 105 ? -10.211 -3.408 24.075 1.00 97.06 105 ASN A N 1
ATOM 767 C CA . ASN A 1 105 ? -11.545 -3.233 24.644 1.00 97.06 105 ASN A CA 1
ATOM 768 C C . ASN A 1 105 ? -12.492 -2.618 23.611 1.00 97.06 105 ASN A C 1
ATOM 770 O O . ASN A 1 105 ? -12.088 -1.747 22.832 1.00 97.06 105 ASN A O 1
ATOM 774 N N . GLU A 1 106 ? -13.747 -3.059 23.584 1.00 98.25 106 GLU A N 1
ATOM 775 C CA . GLU A 1 106 ? -14.776 -2.420 22.762 1.00 98.25 106 GLU A CA 1
ATOM 776 C C . GLU A 1 106 ? -14.937 -0.945 23.161 1.00 98.25 106 GLU A C 1
ATOM 778 O O . GLU A 1 106 ? -14.953 -0.610 24.342 1.00 98.25 106 GLU A O 1
ATOM 783 N N . ASN A 1 107 ? -15.001 -0.056 22.166 1.00 98.31 107 ASN A N 1
ATOM 784 C CA . ASN A 1 107 ? -15.250 1.370 22.371 1.00 98.31 107 ASN A CA 1
ATOM 785 C C . ASN A 1 107 ? -15.786 1.976 21.065 1.00 98.31 107 ASN A C 1
ATOM 787 O O . ASN A 1 107 ? -15.013 2.297 20.157 1.00 98.31 107 ASN A O 1
ATOM 791 N N . LEU A 1 108 ? -17.112 2.067 20.958 1.00 98.56 108 LEU A N 1
ATOM 792 C CA . LEU A 1 108 ? -17.796 2.577 19.766 1.00 98.56 108 LEU A CA 1
ATOM 793 C C . LEU A 1 108 ? -17.638 4.094 19.616 1.00 98.56 108 LEU A C 1
ATOM 795 O O . LEU A 1 108 ? -17.457 4.571 18.503 1.00 98.56 108 LEU A O 1
ATOM 799 N N . GLU A 1 109 ? -17.613 4.837 20.725 1.00 98.50 109 GLU A N 1
ATOM 800 C CA . GLU A 1 109 ? -17.433 6.293 20.708 1.00 98.50 109 GLU A CA 1
ATOM 801 C C . GLU A 1 109 ? -16.062 6.676 20.130 1.00 98.50 109 GLU A C 1
ATOM 803 O O . GLU A 1 109 ? -15.953 7.557 19.279 1.00 98.50 109 GLU A O 1
ATOM 808 N N . ALA A 1 110 ? -14.998 5.981 20.539 1.00 98.56 110 ALA A N 1
ATOM 809 C CA . ALA A 1 110 ? -13.668 6.194 19.976 1.00 98.56 110 ALA A CA 1
ATOM 810 C C . ALA A 1 110 ? -13.570 5.746 18.513 1.00 98.56 110 ALA A C 1
ATOM 812 O O . ALA A 1 110 ? -12.862 6.371 17.725 1.00 98.56 110 ALA A O 1
ATOM 813 N N . LEU A 1 111 ? -14.260 4.663 18.140 1.00 98.69 111 LEU A N 1
ATOM 814 C CA . LEU A 1 111 ? -14.321 4.221 16.749 1.00 98.69 111 LEU A CA 1
ATOM 815 C C . LEU A 1 111 ? -14.968 5.302 15.874 1.00 98.69 111 LEU A C 1
ATOM 817 O O . LEU A 1 111 ? -14.395 5.664 14.849 1.00 98.69 111 LEU A O 1
ATOM 821 N N . GLU A 1 112 ? -16.100 5.854 16.310 1.00 98.69 112 GLU A N 1
ATOM 822 C CA . GLU A 1 112 ? -16.796 6.948 15.630 1.00 98.69 112 GLU A CA 1
ATOM 823 C C . GLU A 1 112 ? -15.921 8.202 15.524 1.00 98.69 112 GLU A C 1
ATOM 825 O O . GLU A 1 112 ? -15.778 8.758 14.436 1.00 98.69 112 GLU A O 1
ATOM 830 N N . LYS A 1 113 ? -15.231 8.590 16.605 1.00 98.69 113 LYS A N 1
ATOM 831 C CA . LYS A 1 113 ? -14.277 9.717 16.592 1.00 98.69 113 LYS A CA 1
ATOM 832 C C . LYS A 1 113 ? -13.074 9.495 15.671 1.00 98.69 113 LYS A C 1
ATOM 834 O O . LYS A 1 113 ? -12.485 10.467 15.207 1.00 98.69 113 LYS A O 1
ATOM 839 N N . GLY A 1 114 ? -12.695 8.244 15.414 1.00 98.69 114 GLY A N 1
ATOM 840 C CA . GLY A 1 114 ? -11.569 7.883 14.553 1.00 98.69 114 GLY A CA 1
ATOM 841 C C . GLY A 1 114 ? -11.914 7.642 13.083 1.00 98.69 114 GLY A C 1
ATOM 842 O O . GLY A 1 114 ? -11.034 7.748 12.226 1.00 98.69 114 GLY A O 1
ATOM 843 N N . LEU A 1 115 ? -13.182 7.350 12.772 1.00 98.75 115 LEU A N 1
ATOM 844 C CA . LEU A 1 115 ? -13.679 7.164 11.403 1.00 98.75 115 LEU A CA 1
ATOM 845 C C . LEU A 1 115 ? -13.333 8.309 10.435 1.00 98.75 115 LEU A C 1
ATOM 847 O O . LEU A 1 115 ? -13.016 7.990 9.286 1.00 98.75 115 LEU A O 1
ATOM 851 N N . PRO A 1 116 ? -13.316 9.600 10.837 1.00 98.75 116 PRO A N 1
ATOM 852 C CA . PRO A 1 116 ? -12.947 10.697 9.945 1.00 98.75 116 PRO A CA 1
ATOM 853 C C . PRO A 1 116 ? -11.602 10.516 9.231 1.00 98.75 116 PRO A C 1
ATOM 855 O O . PRO A 1 116 ? -11.464 10.970 8.098 1.00 98.75 116 PRO A O 1
ATOM 858 N N . ASN A 1 117 ? -10.630 9.811 9.830 1.00 98.81 117 ASN A N 1
ATOM 859 C CA . ASN A 1 117 ? -9.368 9.500 9.152 1.00 98.81 117 ASN A CA 1
ATOM 860 C C . ASN A 1 117 ? -9.589 8.618 7.907 1.00 98.81 117 ASN A C 1
ATOM 862 O O . ASN A 1 117 ? -9.137 8.967 6.817 1.00 98.81 117 ASN A O 1
ATOM 866 N N . LEU A 1 118 ? -10.329 7.514 8.046 1.00 98.75 118 LEU A N 1
ATOM 867 C CA . LEU A 1 118 ? -10.652 6.632 6.921 1.00 98.75 118 LEU A CA 1
ATOM 868 C C . LEU A 1 118 ? -11.519 7.348 5.888 1.00 98.75 118 LEU A C 1
ATOM 870 O O . LEU A 1 118 ? -11.236 7.261 4.696 1.00 98.75 118 LEU A O 1
ATOM 874 N N . LEU A 1 119 ? -12.542 8.077 6.341 1.00 98.56 119 LEU A N 1
ATOM 875 C CA . LEU A 1 119 ? -13.433 8.813 5.445 1.00 98.56 119 LEU A CA 1
ATOM 876 C C . LEU A 1 119 ? -12.659 9.821 4.597 1.00 98.56 119 LEU A C 1
ATOM 878 O O . LEU A 1 119 ? -12.923 9.917 3.402 1.00 98.56 119 LEU A O 1
ATOM 882 N N . LYS A 1 120 ? -11.654 10.500 5.167 1.00 98.69 120 LYS A N 1
ATOM 883 C CA . LYS A 1 120 ? -10.826 11.425 4.392 1.00 98.69 120 LYS A CA 1
ATOM 884 C C . LYS A 1 120 ? -9.971 10.715 3.340 1.00 98.69 120 LYS A C 1
ATOM 886 O O . LYS A 1 120 ? -9.850 11.206 2.222 1.00 98.69 120 LYS A O 1
ATOM 891 N N . HIS A 1 121 ? -9.408 9.548 3.655 1.00 98.69 121 HIS A N 1
ATOM 892 C CA . HIS A 1 121 ? -8.680 8.753 2.661 1.00 98.69 121 HIS A CA 1
ATOM 893 C C . HIS A 1 121 ? -9.595 8.238 1.541 1.00 98.69 121 HIS A C 1
ATOM 895 O O . HIS A 1 121 ? -9.185 8.251 0.385 1.00 98.69 121 HIS A O 1
ATOM 901 N N . VAL A 1 122 ? -10.827 7.828 1.860 1.00 98.62 122 VAL A N 1
ATOM 902 C CA . VAL A 1 122 ? -11.829 7.425 0.857 1.00 98.62 122 VAL A CA 1
ATOM 903 C C . VAL A 1 122 ? -12.217 8.609 -0.025 1.00 98.62 122 VAL A C 1
ATOM 905 O O . VAL A 1 122 ? -12.213 8.478 -1.246 1.00 98.62 122 VAL A O 1
ATOM 908 N N . GLU A 1 123 ? -12.504 9.765 0.576 1.00 98.50 123 GLU A N 1
ATOM 909 C CA . GLU A 1 123 ? -12.836 10.994 -0.149 1.00 98.50 123 GLU A CA 1
ATOM 910 C C . GLU A 1 123 ? -11.723 11.355 -1.137 1.00 98.50 123 GLU A C 1
ATOM 912 O O . GLU A 1 123 ? -11.995 11.520 -2.316 1.00 98.50 123 GLU A O 1
ATOM 917 N N . ASN A 1 124 ? -10.461 11.383 -0.697 1.00 98.06 124 ASN A N 1
ATOM 918 C CA . ASN A 1 124 ? -9.331 11.731 -1.562 1.00 98.06 124 ASN A CA 1
ATOM 919 C C . ASN A 1 124 ? -9.164 10.792 -2.774 1.00 98.06 124 ASN A C 1
ATOM 921 O O . ASN A 1 124 ? -8.631 11.218 -3.789 1.00 98.06 124 ASN A O 1
ATOM 925 N N . ILE A 1 125 ? -9.573 9.524 -2.663 1.00 98.19 125 ILE A N 1
ATOM 926 C CA . ILE A 1 125 ? -9.462 8.526 -3.741 1.00 98.19 125 ILE A CA 1
ATOM 927 C C . ILE A 1 125 ? -10.680 8.535 -4.675 1.00 98.19 125 ILE A C 1
ATOM 929 O O . ILE A 1 125 ? -10.585 8.067 -5.805 1.00 98.19 125 ILE A O 1
ATOM 933 N N . THR A 1 126 ? -11.828 9.024 -4.202 1.00 96.38 126 THR A N 1
ATOM 934 C CA . THR A 1 126 ? -13.101 9.016 -4.948 1.00 96.38 126 THR A CA 1
ATOM 935 C C . THR A 1 126 ? -13.469 10.370 -5.557 1.00 96.38 126 THR A C 1
ATOM 937 O O . THR A 1 126 ? -14.511 10.465 -6.207 1.00 96.38 126 THR A O 1
ATOM 940 N N . GLN A 1 127 ? -12.635 11.394 -5.346 1.00 80.12 127 GLN A N 1
ATOM 941 C CA . GLN A 1 127 ? -12.659 12.656 -6.096 1.00 80.12 127 GLN A CA 1
ATOM 942 C C . GLN A 1 127 ? -12.281 12.430 -7.562 1.00 80.12 127 GLN A C 1
ATOM 944 O O . GLN A 1 127 ? -12.925 13.081 -8.415 1.00 80.12 127 GLN A O 1
#

pLDDT: mean 97.7, std 2.85, range [74.62, 98.81]

Sequence (127 aa):
MAALLKDALKPNLVQTLEGTPAFIHGGPFANIAHGCNSVTATKMAMHFASDFVVTEAGFGADLGAEKFIDIKCRMADLQPDAVIIVATVRALKYNGGVPKAELNNENLEALEKGLPNLLKHVENITQ

Secondary structure (DSSP, 8-state):
-HHHHTTTTSPEEEE-TT--EEEE-----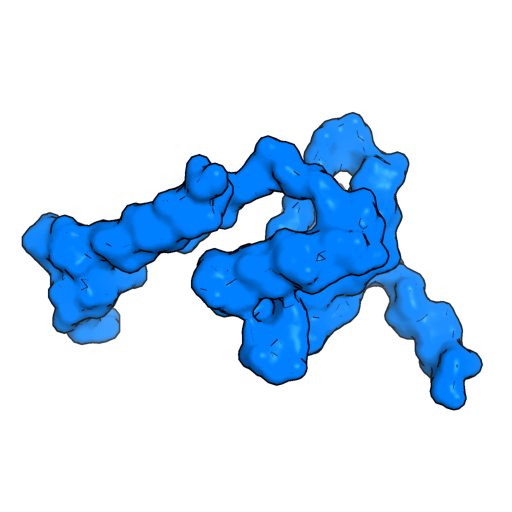SSSS--B--HHHHHHHHHH-SS-----BSS-IIIIIHHIIIIIIHHHT---S-------HHHHHHHTT--GGGTTS--HHHHHHHHHHHHHHHHHHH-

Foldseek 3Di:
DCVVCVVLVDWDWDADPVRHIDTDADADDQPVAQQFGDLNRQVVCVVPPPPDDDTWGPDACVGNVCSCVVPVCVVNVDDDPDDDGDDDQLQLLVLLPDDNVGSVDDDVNSNVSSCVVVVVSVVVVVD

Radius of gyration: 17.99 Å; chains: 1; bounding box: 45×34×45 Å